Protein AF-A0A6A1W8D7-F1 (afdb_monomer)

pLDDT: mean 83.19, std 18.81, range [43.72, 98.25]

Foldseek 3Di:
DDDDDPDDPPDPPDPDPDDDDDPDQDPPPVVNVVCCVVVVVVVLVVQVCCCVVPVDFGKDWDADPVRDIDIDTDDPPVVPDDDD

InterPro domains:
  IPR002100 Transcription factor, MADS-box [PF00319] (25-72)
  IPR002100 Transcription factor, MADS-box [PR00404] (18-38)
  IPR002100 Transcription factor, MADS-box [PR00404] (38-53)
  IPR002100 Transcription factor, MADS-box [PR00404] (53-74)
  IPR002100 Transcription factor, MADS-box [PS00350] (18-72)
  IPR002100 Transcription factor, MADS-box [PS50066] (16-76)
  IPR002100 Transcription factor, MADS-bo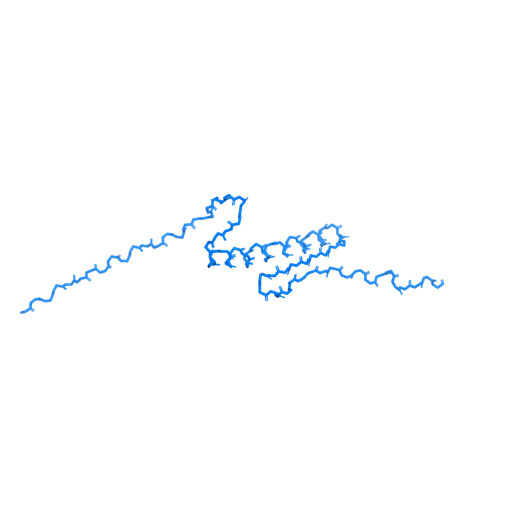x [SM00432] (16-75)
  IPR033896 MADS MEF2-like, N-terminal [cd00265] (17-77)
  IPR036879 Transcription factor, MADS-box superfamily [G3DSA:3.40.1810.10] (28-82)
  IPR036879 Transcription factor, MADS-box superfamily [SSF55455] (17-77)
  IPR050142 MADS-box/MEF2 Transcription Factor [PTHR48019] (16-78)

Solvent-accessible surface area (backbone atoms only — not comparable to full-atom values): 5740 Å² total; per-residue (Å²): 136,85,80,82,82,80,80,77,81,80,70,82,81,71,81,76,71,93,73,89,75,79,98,63,88,62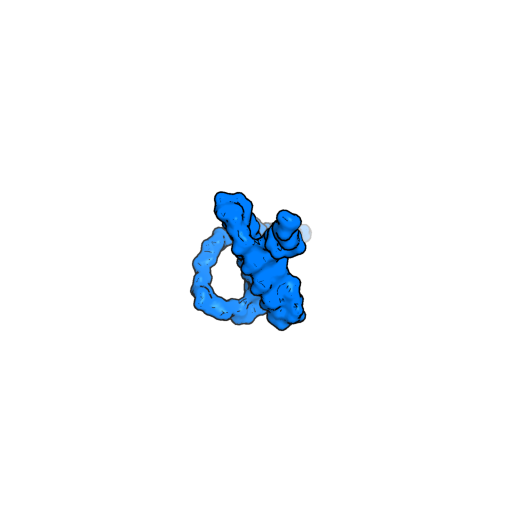,79,56,62,68,60,36,52,53,48,46,57,53,50,53,54,52,49,53,51,50,49,52,51,46,24,67,77,64,75,39,85,42,75,48,82,45,74,45,100,85,72,48,79,47,74,49,68,60,82,76,83,69,82,79,63,76,86,127

Radius of gyration: 23.5 Å; Cα contacts (8 Å, |Δi|>4): 44; chains: 1; bounding box: 31×48×86 Å

Secondary structure (DSSP, 8-state):
-PPP------------------SS---SHHHHHHHHHHHHHHHHHHHHHHHHHHT---EEEEE-TTS-EEEEE---TTTTS---

Sequence (84 aa):
MAFPNQAMSVSPQRKMGRGKIEIKRIENTTNRQVTFCKRRNGLLKKAYELSVLCDAEVALIVFSSRGRLYEYANNSTSFLSPPS

Organism: NCBI:txid262757

Nearest PDB structures (foldseek):
  3p57-assembly1_D  TM=8.802E-01  e=3.958E-06  Homo sapiens
  1mnm-assembly1_B  TM=9.538E-01  e=1.869E-05  Saccharomyces cerevisiae
  1hbx-assembly1_A  TM=9.667E-01  e=2.802E-05  Homo sapiens
  6byy-assembly1_B  TM=8.302E-01  e=4.530E-06  Homo sapiens
  6wc2-assembly2_C  TM=8.176E-01  e=4.235E-06  Homo sapiens

Mean predicted aligned error: 11.64 Å

Structure (mmCIF, N/CA/C/O backbone):
data_AF-A0A6A1W8D7-F1
#
_entry.id   AF-A0A6A1W8D7-F1
#
loop_
_atom_site.group_PDB
_atom_site.id
_atom_site.type_symbol
_atom_site.label_atom_id
_atom_site.label_alt_id
_atom_site.label_comp_id
_atom_site.label_asym_id
_atom_site.label_entity_id
_atom_site.label_seq_id
_atom_site.pdbx_PDB_ins_code
_atom_site.Cartn_x
_atom_site.Cartn_y
_atom_site.Cartn_z
_atom_site.occupancy
_atom_site.B_iso_or_equiv
_atom_site.auth_seq_id
_atom_site.auth_comp_id
_atom_site.auth_asym_id
_atom_site.auth_atom_id
_atom_site.pdbx_PDB_model_num
ATOM 1 N N . MET A 1 1 ? -11.651 39.050 47.299 1.00 45.44 1 MET A N 1
ATOM 2 C CA . MET A 1 1 ? -12.174 37.857 46.600 1.00 45.44 1 MET A CA 1
ATOM 3 C C . MET A 1 1 ? -11.032 37.285 45.775 1.00 45.44 1 MET A C 1
ATOM 5 O O . MET A 1 1 ? -10.611 37.932 44.828 1.00 45.44 1 MET A O 1
ATOM 9 N N . ALA A 1 2 ? -10.437 36.177 46.215 1.00 43.72 2 ALA A N 1
ATOM 10 C CA . ALA A 1 2 ? -9.311 35.550 45.526 1.00 43.72 2 ALA A CA 1
ATOM 11 C C . ALA A 1 2 ? -9.848 34.517 44.529 1.00 43.72 2 ALA A C 1
ATOM 13 O O . ALA A 1 2 ? -10.551 33.591 44.926 1.00 43.72 2 ALA A O 1
ATOM 14 N N . PHE A 1 3 ? -9.535 34.686 43.247 1.00 48.16 3 PHE A N 1
ATOM 15 C CA . PHE A 1 3 ? -9.768 33.664 42.231 1.00 48.16 3 PHE A CA 1
ATOM 16 C C . PHE A 1 3 ? -8.600 32.668 42.268 1.00 48.16 3 PHE A C 1
ATOM 18 O O . PHE A 1 3 ? -7.454 33.097 42.108 1.00 48.16 3 PHE A O 1
ATOM 25 N N . PRO A 1 4 ? -8.828 31.359 42.477 1.00 57.62 4 PRO A N 1
ATOM 26 C CA . PRO A 1 4 ? -7.760 30.384 42.345 1.00 57.62 4 PRO A CA 1
ATOM 27 C C . PRO A 1 4 ? -7.452 30.163 40.861 1.00 57.62 4 PRO A C 1
ATOM 29 O O . PRO A 1 4 ? -8.314 29.802 40.061 1.00 57.62 4 PRO A O 1
ATOM 32 N N . ASN A 1 5 ? -6.192 30.399 40.511 1.00 61.06 5 ASN A N 1
ATOM 33 C CA . ASN A 1 5 ? -5.629 30.177 39.189 1.00 61.06 5 ASN A CA 1
ATOM 34 C C . ASN A 1 5 ? -5.512 28.659 38.954 1.00 61.06 5 ASN A C 1
ATOM 36 O O . ASN A 1 5 ? -4.620 28.004 39.496 1.00 61.06 5 ASN A O 1
ATOM 40 N N . GLN A 1 6 ? -6.449 28.075 38.204 1.00 55.38 6 GLN A N 1
ATOM 41 C CA . GLN A 1 6 ? -6.428 26.653 37.865 1.00 55.38 6 GLN A CA 1
ATOM 42 C C . GLN A 1 6 ? -5.425 26.436 36.726 1.00 55.38 6 GLN A C 1
ATOM 44 O O . GLN A 1 6 ? -5.740 26.591 35.548 1.00 55.38 6 GLN A O 1
ATOM 49 N N . ALA A 1 7 ? -4.184 26.116 37.091 1.00 54.66 7 ALA A N 1
ATOM 50 C CA . ALA A 1 7 ? -3.149 25.732 36.145 1.00 54.66 7 ALA A CA 1
A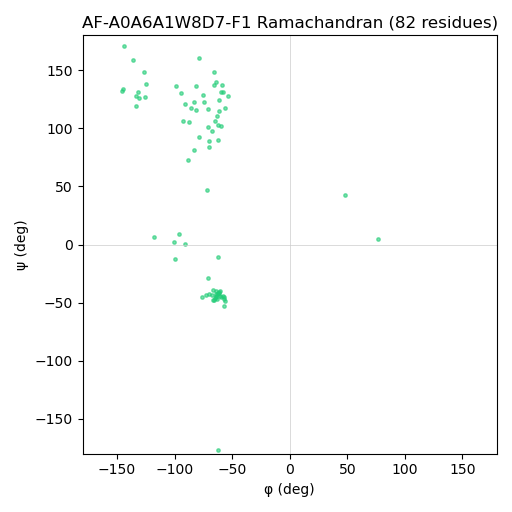TOM 51 C C . ALA A 1 7 ? -3.567 24.437 35.427 1.00 54.66 7 ALA A C 1
ATOM 53 O O . ALA A 1 7 ? -3.479 23.342 35.984 1.00 54.66 7 ALA A O 1
ATOM 54 N N . MET A 1 8 ? -4.030 24.557 34.181 1.00 56.88 8 MET A N 1
ATOM 55 C CA . MET A 1 8 ? -4.171 23.417 33.282 1.00 56.88 8 MET A CA 1
ATOM 56 C C . MET A 1 8 ? -2.775 22.869 32.981 1.00 56.88 8 MET A C 1
ATOM 58 O O . MET A 1 8 ? -1.998 23.470 32.239 1.00 56.88 8 MET A O 1
ATOM 62 N N . SER A 1 9 ? -2.445 21.719 33.562 1.00 51.75 9 SER A N 1
ATOM 63 C CA . SER A 1 9 ? -1.255 20.953 33.213 1.00 51.75 9 SER A CA 1
ATOM 64 C C . SER A 1 9 ? -1.438 20.343 31.8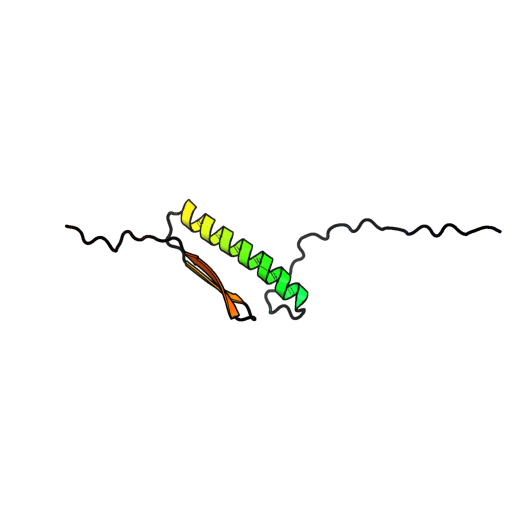20 1.00 51.75 9 SER A C 1
ATOM 66 O O . SER A 1 9 ? -1.836 19.190 31.650 1.00 51.75 9 SER A O 1
ATOM 68 N N . VAL A 1 10 ? -1.148 21.128 30.780 1.00 55.75 10 VAL A N 1
ATOM 69 C CA . VAL A 1 10 ? -1.015 20.606 29.416 1.00 55.75 10 VAL A CA 1
ATOM 70 C C . VAL A 1 10 ? 0.261 19.771 29.375 1.00 55.75 10 VAL A C 1
ATOM 72 O O . VAL A 1 10 ? 1.359 20.265 29.126 1.00 55.75 10 VAL A O 1
ATOM 75 N N . SER A 1 11 ? 0.123 18.485 29.685 1.00 55.69 11 SER A N 1
ATOM 76 C CA . SER A 1 11 ? 1.195 17.516 29.489 1.00 55.69 11 SER A CA 1
ATOM 77 C C . SER A 1 11 ? 1.575 17.488 27.999 1.00 55.69 11 SER A C 1
ATOM 79 O O . SER A 1 11 ? 0.687 17.393 27.144 1.00 55.69 11 SER A O 1
ATOM 81 N N . PRO A 1 12 ? 2.871 17.576 27.636 1.00 57.03 12 PRO A N 1
ATOM 82 C CA . PRO A 1 12 ? 3.284 17.456 26.247 1.00 57.03 12 PRO A CA 1
ATOM 83 C C . PRO A 1 12 ? 2.912 16.053 25.774 1.00 57.03 12 PRO A C 1
ATOM 85 O O . PRO A 1 12 ? 3.498 15.064 26.221 1.00 57.03 12 PRO A O 1
ATOM 88 N N . GLN A 1 13 ? 1.923 15.951 24.886 1.00 60.56 13 GLN A N 1
ATOM 89 C CA . GLN A 1 13 ? 1.578 14.703 24.213 1.00 60.56 13 GLN A CA 1
ATOM 90 C C . GLN A 1 13 ? 2.789 14.265 23.379 1.00 60.56 13 GLN A C 1
ATOM 92 O O . GLN A 1 13 ? 2.959 14.654 22.222 1.00 60.56 13 GLN A O 1
ATOM 97 N N . ARG A 1 14 ? 3.676 13.471 23.990 1.00 58.09 14 ARG A N 1
ATOM 98 C CA . ARG A 1 14 ? 4.757 12.776 23.293 1.00 58.09 14 ARG A CA 1
ATOM 99 C C . ARG A 1 14 ? 4.103 11.935 22.203 1.00 58.09 14 ARG A C 1
ATOM 101 O O . ARG A 1 14 ? 3.309 11.046 22.502 1.00 58.09 14 ARG A O 1
ATOM 108 N N . LYS A 1 15 ? 4.420 12.218 20.936 1.00 62.66 15 LYS A N 1
ATOM 109 C CA . LYS A 1 15 ? 3.989 11.384 19.809 1.00 62.66 15 LYS A CA 1
ATOM 110 C C . LYS A 1 15 ? 4.550 9.981 20.029 1.00 62.66 15 LYS A C 1
ATOM 112 O O . LYS A 1 15 ? 5.738 9.751 19.820 1.00 62.66 15 LYS A O 1
ATOM 117 N N . MET A 1 16 ? 3.699 9.067 20.489 1.00 72.31 16 MET A N 1
ATOM 118 C CA . MET A 1 16 ? 4.027 7.652 20.623 1.00 72.31 16 MET A CA 1
ATOM 119 C C . MET A 1 16 ? 4.536 7.154 19.264 1.00 72.31 16 MET A C 1
ATOM 121 O O . MET A 1 16 ? 3.895 7.392 18.236 1.00 72.31 16 MET A O 1
ATOM 125 N N . GLY A 1 17 ? 5.712 6.522 19.246 1.00 77.12 17 GLY A N 1
ATOM 126 C CA . GLY A 1 17 ? 6.314 5.979 18.028 1.00 77.12 17 GLY A CA 1
ATOM 127 C C . GLY A 1 17 ? 5.459 4.884 17.377 1.00 77.12 17 GLY A C 1
ATOM 128 O O . GLY A 1 17 ? 4.357 4.557 17.822 1.00 77.12 17 GLY A O 1
ATOM 129 N N . ARG A 1 18 ? 5.961 4.277 16.297 1.00 83.12 18 ARG A N 1
ATOM 130 C CA . ARG A 1 18 ? 5.258 3.179 15.616 1.00 83.12 18 ARG A CA 1
ATOM 131 C C . ARG A 1 18 ? 5.211 1.939 16.520 1.00 83.12 18 ARG A C 1
ATOM 133 O O . ARG A 1 18 ? 6.160 1.164 16.551 1.00 83.12 18 ARG A O 1
ATOM 140 N N . GLY A 1 19 ? 4.095 1.738 17.217 1.00 88.44 19 GLY A N 1
ATOM 141 C CA . GLY A 1 19 ? 3.842 0.518 17.984 1.00 88.44 19 GLY A CA 1
ATOM 142 C C . GLY A 1 19 ? 3.749 -0.716 17.080 1.00 88.44 19 GLY A C 1
ATOM 143 O O . GLY A 1 19 ? 3.166 -0.660 15.991 1.00 88.44 19 GLY A O 1
ATOM 144 N N . LYS A 1 20 ? 4.327 -1.837 17.525 1.00 91.50 20 LYS A N 1
ATOM 145 C CA . LYS A 1 20 ? 4.137 -3.149 16.891 1.00 91.50 20 LYS A CA 1
ATOM 146 C C . LYS A 1 20 ? 2.673 -3.571 17.064 1.00 91.50 20 LYS A C 1
ATOM 148 O O . LYS A 1 20 ? 2.111 -3.404 18.140 1.00 91.50 20 LYS A O 1
ATOM 153 N N . ILE A 1 21 ? 2.068 -4.113 16.008 1.00 94.25 21 ILE A N 1
ATOM 154 C CA . ILE A 1 21 ? 0.714 -4.683 16.042 1.00 94.25 21 ILE A CA 1
ATOM 155 C C . ILE A 1 21 ? 0.750 -6.106 15.489 1.00 94.25 21 ILE A C 1
ATOM 157 O O . ILE A 1 21 ? 1.552 -6.398 14.599 1.00 94.25 21 ILE A O 1
ATOM 161 N N . GLU A 1 22 ? -0.119 -6.974 15.994 1.00 96.50 22 GLU A N 1
ATOM 162 C CA . GLU A 1 22 ? -0.328 -8.313 15.438 1.00 96.50 22 GLU A CA 1
ATOM 163 C C . GLU A 1 22 ? -0.924 -8.237 14.024 1.00 96.50 22 GLU A C 1
ATOM 165 O O . GLU A 1 22 ? -1.692 -7.325 13.700 1.00 96.50 22 GLU A O 1
ATOM 170 N N . ILE A 1 23 ? -0.586 -9.205 13.169 1.00 96.56 23 ILE A N 1
ATOM 171 C CA . ILE A 1 23 ? -1.172 -9.331 11.830 1.00 96.56 23 ILE A CA 1
ATOM 172 C C . ILE A 1 23 ? -2.505 -10.075 11.951 1.00 96.56 23 ILE A C 1
ATOM 174 O O . ILE A 1 23 ? -2.595 -11.278 11.740 1.00 96.56 23 ILE A O 1
ATOM 178 N N . LYS A 1 24 ? -3.540 -9.327 12.331 1.00 97.38 24 LYS A N 1
ATOM 179 C CA . LYS A 1 24 ? -4.942 -9.759 12.380 1.00 97.38 24 LYS A CA 1
ATOM 180 C C . LYS A 1 24 ? -5.864 -8.604 11.992 1.00 97.38 24 LYS A C 1
ATOM 182 O O . LYS A 1 24 ? -5.416 -7.460 11.858 1.00 97.38 24 LYS A O 1
ATOM 187 N N . ARG A 1 25 ? -7.157 -8.882 11.803 1.00 96.06 25 ARG A N 1
ATOM 188 C CA . ARG A 1 25 ? -8.155 -7.835 11.545 1.00 96.06 25 ARG A CA 1
ATOM 189 C C . ARG A 1 25 ? -8.160 -6.834 12.708 1.00 96.06 25 ARG A C 1
ATOM 191 O O . ARG A 1 25 ? -8.195 -7.211 13.872 1.00 96.06 25 ARG A O 1
ATOM 198 N N . ILE A 1 26 ? -8.098 -5.541 12.386 1.00 97.12 26 ILE A N 1
ATOM 199 C CA . ILE A 1 26 ? -8.221 -4.473 13.385 1.00 97.12 26 ILE A CA 1
ATOM 200 C C . ILE A 1 26 ? -9.708 -4.271 13.656 1.00 97.12 26 ILE A C 1
ATOM 202 O O . ILE A 1 26 ? -10.427 -3.849 12.752 1.00 97.12 26 ILE A O 1
ATOM 206 N N . GLU A 1 27 ? -10.164 -4.536 14.877 1.00 97.38 27 GLU A N 1
ATOM 207 C CA . GLU A 1 27 ? -11.588 -4.434 15.228 1.00 97.38 27 GLU A CA 1
ATOM 208 C C . GLU A 1 27 ? -12.069 -2.984 15.323 1.00 97.38 27 GLU A C 1
ATOM 210 O O . GLU A 1 27 ? -13.099 -2.624 14.747 1.00 97.38 27 GLU A O 1
ATOM 215 N N . ASN A 1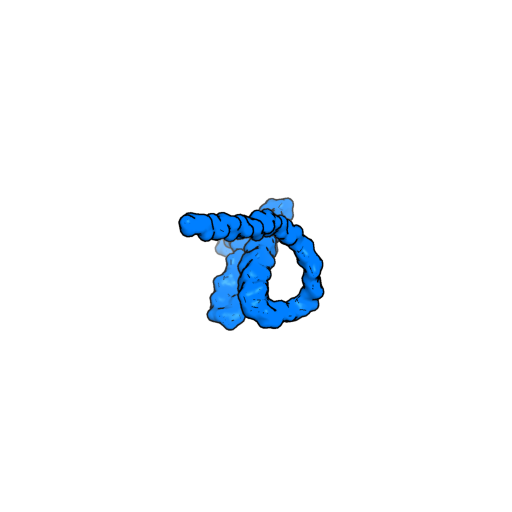 28 ? -11.274 -2.113 15.952 1.00 96.69 28 ASN A N 1
ATOM 216 C CA . ASN A 1 28 ? -11.595 -0.692 16.049 1.00 96.69 28 ASN A CA 1
ATOM 217 C C . ASN A 1 28 ? -11.665 -0.054 14.648 1.00 96.69 28 ASN A C 1
ATOM 219 O O . ASN A 1 28 ? -10.662 0.042 13.937 1.00 96.69 28 ASN A O 1
ATOM 223 N N . THR A 1 29 ? -12.857 0.403 14.263 1.00 96.50 29 THR A N 1
ATOM 224 C CA . THR A 1 29 ? -13.145 0.921 12.918 1.00 96.50 29 THR A CA 1
ATOM 225 C C . THR A 1 29 ? -12.300 2.141 12.552 1.00 96.50 29 THR A C 1
ATOM 227 O O . THR A 1 29 ? -11.796 2.209 11.430 1.00 96.50 29 THR A O 1
ATOM 230 N N . THR A 1 30 ? -12.077 3.069 13.485 1.00 96.88 30 THR A N 1
ATOM 231 C CA . THR A 1 30 ? -11.255 4.266 13.252 1.00 96.88 30 THR A CA 1
ATOM 232 C C . THR A 1 30 ? -9.797 3.887 13.005 1.00 96.88 30 THR A C 1
ATOM 234 O O . THR A 1 30 ? -9.205 4.303 12.007 1.00 96.88 30 THR A O 1
ATOM 237 N N . ASN A 1 31 ? -9.230 3.023 13.852 1.00 95.69 31 ASN A N 1
ATOM 238 C CA . ASN A 1 31 ? -7.863 2.532 13.680 1.00 95.69 31 ASN A CA 1
ATOM 239 C C . ASN A 1 31 ? -7.719 1.754 12.371 1.00 95.69 31 ASN A C 1
ATOM 241 O O . ASN A 1 31 ? -6.763 1.980 11.632 1.00 95.69 31 ASN A O 1
ATOM 245 N N . ARG A 1 32 ? -8.695 0.903 12.037 1.00 96.88 32 ARG A N 1
ATOM 246 C CA . ARG A 1 32 ? -8.723 0.153 10.777 1.00 96.88 32 ARG A CA 1
ATOM 247 C C . ARG A 1 32 ? -8.726 1.090 9.569 1.00 96.88 32 ARG A C 1
ATOM 249 O O . ARG A 1 32 ? -7.935 0.876 8.655 1.00 96.88 32 ARG A O 1
ATOM 256 N N . GLN A 1 33 ? -9.539 2.148 9.585 1.00 96.56 33 GLN A N 1
ATOM 257 C CA . GLN A 1 33 ? -9.592 3.141 8.509 1.00 96.56 33 GLN A CA 1
ATOM 258 C C . GLN A 1 33 ? -8.262 3.891 8.362 1.00 96.56 33 GLN A C 1
ATOM 260 O O . GLN A 1 33 ? -7.728 4.009 7.258 1.00 96.56 33 GLN A O 1
ATOM 265 N N . VAL A 1 34 ? -7.685 4.362 9.471 1.00 95.81 34 VAL A N 1
ATOM 266 C CA . VAL A 1 34 ? -6.393 5.065 9.457 1.00 95.81 34 VAL A CA 1
ATOM 267 C C . VAL A 1 34 ? -5.271 4.139 8.981 1.00 95.81 34 VAL A C 1
ATOM 269 O O . VAL A 1 34 ? -4.450 4.535 8.150 1.00 95.81 34 VAL A O 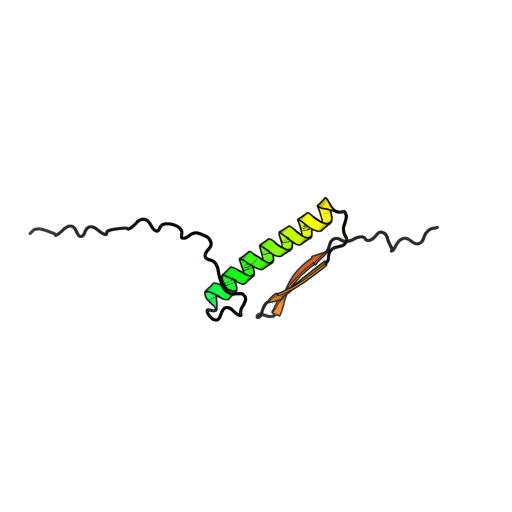1
ATOM 272 N N . THR A 1 35 ? -5.230 2.897 9.470 1.00 96.38 35 THR A N 1
ATOM 273 C CA . THR A 1 35 ? -4.250 1.894 9.040 1.00 96.38 35 THR A CA 1
ATOM 274 C C . THR A 1 35 ? -4.420 1.542 7.568 1.00 96.38 35 THR A C 1
ATOM 276 O O . THR A 1 35 ? -3.410 1.474 6.872 1.00 96.38 35 THR A O 1
ATOM 279 N N . PHE A 1 36 ? -5.651 1.378 7.077 1.00 97.25 36 PHE A N 1
ATOM 280 C CA . PHE A 1 36 ? -5.928 1.147 5.659 1.00 97.25 36 PHE A CA 1
ATOM 281 C C . PHE A 1 36 ? -5.350 2.276 4.805 1.00 97.25 36 PHE A C 1
ATOM 283 O O . PHE A 1 36 ? -4.533 2.008 3.928 1.00 97.25 36 PHE A O 1
ATOM 290 N N . CYS A 1 37 ? -5.674 3.535 5.117 1.00 96.88 37 CYS A N 1
ATOM 291 C CA . CYS A 1 37 ? -5.152 4.686 4.379 1.00 96.88 37 CYS A CA 1
ATOM 292 C C . CYS A 1 37 ? -3.615 4.715 4.367 1.00 96.88 37 CYS A C 1
ATOM 294 O O . CYS A 1 37 ? -3.007 4.879 3.310 1.00 96.88 37 CYS A O 1
ATOM 296 N N . LYS A 1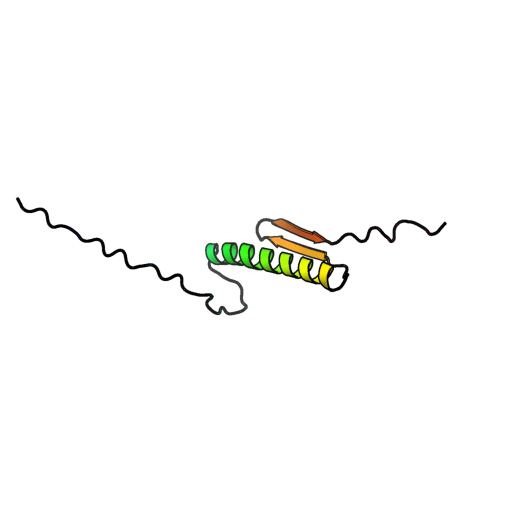 38 ? -2.975 4.513 5.527 1.00 96.75 38 LYS A N 1
ATOM 297 C CA . LYS A 1 38 ? -1.507 4.536 5.641 1.00 96.75 38 LYS A CA 1
ATOM 298 C C . LYS A 1 38 ? -0.844 3.373 4.896 1.00 96.75 38 LYS A C 1
ATOM 300 O O . LYS A 1 38 ? 0.106 3.599 4.152 1.00 96.75 38 LYS A O 1
ATOM 305 N N . ARG A 1 39 ? -1.328 2.140 5.081 1.00 97.44 39 ARG A N 1
ATOM 306 C CA . ARG A 1 39 ? -0.739 0.941 4.460 1.00 97.44 39 ARG A CA 1
ATOM 307 C C . ARG A 1 39 ? -0.979 0.896 2.960 1.00 97.44 39 ARG A C 1
ATOM 309 O O . ARG A 1 39 ? -0.033 0.621 2.238 1.00 97.44 39 ARG A O 1
ATOM 316 N N . ARG A 1 40 ? -2.186 1.227 2.494 1.00 97.94 40 ARG A N 1
ATOM 317 C CA . ARG A 1 40 ? -2.497 1.329 1.061 1.00 97.94 40 ARG A CA 1
ATOM 318 C C . ARG A 1 40 ? -1.560 2.320 0.376 1.00 97.94 40 ARG A C 1
ATOM 320 O O . ARG A 1 40 ? -0.961 1.982 -0.633 1.00 97.94 40 ARG A O 1
ATOM 327 N N . ASN A 1 41 ? -1.383 3.512 0.950 1.00 98.00 41 ASN A N 1
ATOM 328 C CA . ASN A 1 41 ? -0.471 4.511 0.386 1.00 98.00 41 ASN A CA 1
ATOM 329 C C . ASN A 1 41 ? 0.990 4.035 0.407 1.00 98.00 41 ASN A C 1
ATOM 331 O O . ASN A 1 41 ? 1.717 4.266 -0.551 1.00 98.00 41 ASN A O 1
ATOM 335 N N . GLY A 1 42 ? 1.424 3.365 1.480 1.00 98.19 42 GLY A N 1
ATOM 336 C CA . GLY A 1 42 ? 2.760 2.769 1.541 1.00 98.19 42 GLY A CA 1
ATOM 337 C C . GLY A 1 42 ? 2.970 1.680 0.486 1.00 98.19 42 GLY A C 1
ATOM 338 O O . GLY A 1 42 ? 4.016 1.647 -0.149 1.00 98.19 42 GLY A O 1
ATOM 339 N N . LEU A 1 43 ? 1.966 0.831 0.265 1.00 98.25 43 LEU A N 1
ATOM 340 C CA . LEU A 1 43 ? 2.008 -0.235 -0.733 1.00 98.25 43 LEU A CA 1
ATOM 341 C C . LEU A 1 43 ? 2.035 0.322 -2.160 1.00 98.25 43 LEU A C 1
ATOM 343 O O . LEU A 1 43 ? 2.852 -0.123 -2.952 1.00 98.25 43 LEU A O 1
ATOM 347 N N . LEU A 1 44 ? 1.220 1.341 -2.455 1.00 97.56 44 LEU A N 1
ATOM 348 C CA . LEU A 1 44 ? 1.248 2.056 -3.737 1.00 97.56 44 LEU A CA 1
ATOM 349 C C . LEU A 1 44 ? 2.634 2.642 -4.028 1.00 97.56 44 LEU A C 1
ATOM 351 O O . LEU A 1 44 ? 3.156 2.470 -5.123 1.00 97.56 44 LEU A O 1
ATOM 355 N N . LYS A 1 45 ? 3.266 3.276 -3.030 1.00 98.00 45 LYS A N 1
ATOM 356 C CA . LYS A 1 45 ? 4.641 3.779 -3.172 1.00 98.00 45 LYS A CA 1
ATOM 357 C C . LYS A 1 45 ? 5.635 2.660 -3.460 1.00 98.00 45 LYS A C 1
ATOM 359 O O . LYS A 1 45 ? 6.488 2.831 -4.315 1.00 98.00 45 LYS A O 1
ATOM 364 N N . LYS A 1 46 ? 5.510 1.514 -2.784 1.00 98.25 46 LYS A N 1
ATOM 365 C CA . LYS A 1 46 ? 6.381 0.358 -3.037 1.00 98.25 46 LYS A CA 1
ATOM 366 C C . LYS A 1 46 ? 6.172 -0.261 -4.415 1.00 98.25 46 LYS A C 1
ATOM 368 O O . LYS A 1 46 ? 7.161 -0.614 -5.042 1.00 98.25 46 LYS A O 1
ATOM 373 N N . ALA A 1 47 ? 4.932 -0.348 -4.891 1.00 97.69 47 ALA A N 1
ATOM 374 C CA . ALA A 1 47 ? 4.635 -0.806 -6.246 1.00 97.69 47 ALA A CA 1
ATOM 375 C C . ALA A 1 47 ? 5.289 0.105 -7.300 1.00 97.69 47 ALA A C 1
ATOM 377 O O . ALA A 1 47 ? 5.943 -0.395 -8.206 1.00 97.69 47 ALA A O 1
ATOM 378 N N . TYR A 1 48 ? 5.191 1.425 -7.114 1.00 96.81 48 TYR A N 1
ATOM 379 C CA . TYR A 1 48 ? 5.848 2.415 -7.969 1.00 96.81 48 TYR A CA 1
ATOM 380 C C . TYR A 1 48 ? 7.382 2.361 -7.898 1.00 96.81 48 TYR A C 1
ATOM 382 O O . TYR A 1 48 ? 8.059 2.383 -8.919 1.00 96.81 48 TYR A O 1
ATOM 390 N N . GLU A 1 49 ? 7.957 2.287 -6.694 1.00 98.12 49 GLU A N 1
ATOM 391 C CA . GLU A 1 49 ? 9.411 2.159 -6.530 1.00 98.12 49 GLU A CA 1
ATOM 392 C C . GLU A 1 49 ? 9.927 0.911 -7.253 1.00 98.12 49 GLU A C 1
ATOM 394 O O . GLU A 1 49 ? 10.922 0.988 -7.964 1.00 98.12 49 GLU A O 1
ATOM 399 N N . LEU A 1 50 ? 9.232 -0.222 -7.112 1.00 97.44 50 LEU A N 1
ATOM 400 C CA . LEU A 1 50 ? 9.607 -1.473 -7.763 1.00 97.44 50 LEU A CA 1
ATOM 401 C C . LEU A 1 50 ? 9.525 -1.377 -9.289 1.00 97.44 50 LEU A C 1
ATOM 403 O O . LEU A 1 50 ? 10.455 -1.807 -9.966 1.00 97.44 50 LEU A O 1
ATOM 407 N N . SER A 1 51 ? 8.442 -0.803 -9.823 1.00 96.50 51 SER A N 1
ATOM 408 C CA . SER A 1 51 ? 8.280 -0.676 -11.271 1.00 96.50 51 SER A CA 1
ATOM 409 C C . SER A 1 51 ? 9.389 0.175 -11.887 1.00 96.50 51 SER A C 1
ATOM 411 O O . SER A 1 51 ? 9.907 -0.178 -12.936 1.00 96.50 51 SER A O 1
ATOM 413 N N . VAL A 1 52 ? 9.785 1.269 -11.226 1.00 95.44 52 VAL A N 1
ATOM 414 C CA . VAL A 1 52 ? 10.829 2.178 -11.726 1.00 95.44 52 VAL A CA 1
ATOM 415 C C . VAL A 1 52 ? 12.230 1.596 -11.541 1.00 95.44 52 VAL A C 1
ATOM 417 O O . VAL A 1 52 ? 13.048 1.679 -12.450 1.00 95.44 52 VAL A O 1
ATOM 420 N N . LEU A 1 53 ? 12.536 1.023 -10.373 1.00 97.81 53 LEU A N 1
ATOM 421 C CA . LEU A 1 53 ? 13.888 0.538 -10.065 1.00 97.81 53 LEU A CA 1
ATOM 422 C C . LEU A 1 53 ? 14.269 -0.716 -10.851 1.00 97.81 53 LEU A C 1
ATOM 424 O O . LEU A 1 53 ? 15.454 -0.949 -11.079 1.00 97.81 53 LEU A O 1
ATOM 428 N N . CYS A 1 54 ? 13.286 -1.538 -11.211 1.00 97.31 54 CYS A N 1
ATOM 429 C CA . CYS A 1 54 ? 13.519 -2.835 -11.836 1.00 97.31 54 CYS A CA 1
ATOM 430 C C . CYS A 1 54 ? 12.931 -2.947 -13.245 1.00 97.31 54 CYS A C 1
ATOM 432 O O . CYS A 1 54 ? 12.945 -4.048 -13.784 1.00 97.31 54 CYS A O 1
ATOM 434 N N . ASP A 1 55 ? 12.401 -1.854 -13.805 1.00 93.31 55 ASP A N 1
ATOM 435 C CA . ASP A 1 55 ? 11.674 -1.845 -15.085 1.00 93.31 55 ASP A CA 1
ATOM 436 C C . ASP A 1 55 ? 10.609 -2.955 -15.160 1.00 93.31 55 ASP A C 1
ATOM 438 O O . ASP A 1 55 ? 10.491 -3.712 -16.120 1.00 93.31 55 ASP A O 1
ATOM 442 N N . ALA A 1 56 ? 9.878 -3.119 -14.054 1.00 93.56 56 ALA A N 1
ATOM 443 C CA . ALA A 1 56 ? 8.932 -4.208 -13.881 1.00 93.56 56 ALA A CA 1
ATOM 444 C C . ALA A 1 56 ? 7.502 -3.749 -14.175 1.00 93.56 56 ALA A C 1
ATOM 446 O O . ALA A 1 56 ? 7.038 -2.707 -13.691 1.00 93.56 56 ALA A O 1
ATOM 447 N N . GLU A 1 57 ? 6.763 -4.587 -14.897 1.00 94.50 57 GLU A N 1
ATOM 448 C CA . GLU A 1 57 ? 5.317 -4.456 -15.032 1.00 94.50 57 GLU A CA 1
ATOM 449 C C . GLU A 1 57 ? 4.649 -4.816 -13.706 1.00 94.50 57 GLU A C 1
ATOM 451 O O . GLU A 1 57 ? 4.753 -5.939 -13.207 1.00 94.50 57 GLU A O 1
ATOM 456 N N . VAL A 1 58 ? 3.971 -3.843 -13.099 1.00 94.62 58 VAL A N 1
ATOM 457 C CA . VAL A 1 58 ? 3.334 -4.004 -11.791 1.00 94.62 58 VAL A CA 1
ATOM 458 C C . VAL A 1 58 ? 1.908 -3.485 -11.858 1.00 94.62 58 VAL A C 1
ATOM 460 O O . VAL A 1 58 ? 1.669 -2.352 -12.278 1.00 94.62 58 VAL A O 1
ATOM 463 N N . ALA A 1 59 ? 0.975 -4.300 -11.366 1.00 95.94 59 ALA A N 1
ATOM 464 C CA . ALA A 1 59 ? -0.412 -3.926 -11.135 1.00 95.94 59 ALA A CA 1
ATOM 465 C C . ALA A 1 59 ? -0.803 -4.192 -9.673 1.00 95.94 59 ALA A C 1
ATOM 467 O O . ALA A 1 59 ? -0.458 -5.221 -9.089 1.00 95.94 59 ALA A O 1
ATOM 468 N N . LEU A 1 60 ? -1.537 -3.259 -9.071 1.00 96.38 60 LEU A N 1
ATOM 469 C CA . LEU A 1 60 ? -2.076 -3.350 -7.719 1.00 96.38 60 LEU A CA 1
ATOM 470 C C . LEU A 1 60 ? -3.543 -2.927 -7.737 1.00 96.38 60 LEU A C 1
ATOM 472 O O . LEU A 1 60 ? -3.864 -1.828 -8.176 1.00 96.38 60 LEU A O 1
ATOM 476 N N . ILE A 1 61 ? -4.414 -3.768 -7.181 1.00 96.62 61 ILE A N 1
ATOM 477 C CA . ILE A 1 61 ? -5.853 -3.520 -7.059 1.00 96.62 61 ILE A CA 1
ATOM 478 C C . ILE A 1 61 ? -6.251 -3.681 -5.591 1.00 96.62 61 ILE A C 1
ATOM 480 O O . ILE A 1 61 ? -5.967 -4.702 -4.965 1.00 96.62 61 ILE A O 1
ATOM 484 N N . VAL A 1 62 ? -6.908 -2.669 -5.021 1.00 97.44 62 VAL A N 1
ATOM 485 C CA . VAL A 1 62 ? -7.357 -2.669 -3.624 1.00 97.44 62 VAL A CA 1
ATOM 486 C C . VAL A 1 62 ? -8.798 -2.186 -3.531 1.00 97.44 62 VAL A C 1
ATOM 488 O O . VAL A 1 62 ? -9.100 -1.023 -3.798 1.00 97.44 62 VAL A O 1
ATOM 491 N N . PHE A 1 63 ? -9.679 -3.048 -3.029 1.00 97.38 63 PHE A N 1
ATOM 492 C CA . PHE A 1 63 ? -11.043 -2.676 -2.665 1.00 97.38 63 PHE A CA 1
ATOM 493 C C . PHE A 1 63 ? -11.127 -2.328 -1.180 1.00 97.38 63 PHE A C 1
ATOM 495 O O . PHE A 1 63 ? -10.675 -3.071 -0.308 1.00 97.38 63 PHE A O 1
ATOM 502 N N . SER A 1 64 ? -11.722 -1.179 -0.869 1.00 94.75 64 SER A N 1
ATOM 503 C CA . SER A 1 64 ? -12.102 -0.863 0.511 1.00 94.75 64 SER A CA 1
ATOM 504 C C . SER A 1 64 ? -13.394 -1.573 0.905 1.00 94.75 64 SER A C 1
ATOM 506 O O . SER A 1 64 ? -14.227 -1.892 0.061 1.00 94.75 64 SER A O 1
ATOM 508 N N . SER A 1 65 ? -13.642 -1.697 2.210 1.00 90.12 65 SER A N 1
ATOM 509 C CA . SER A 1 65 ? -14.910 -2.226 2.734 1.00 90.12 65 SER A CA 1
ATOM 510 C C . SER A 1 65 ? -16.140 -1.383 2.367 1.00 90.12 65 SER A C 1
ATOM 512 O O . SER A 1 65 ? -17.261 -1.805 2.614 1.00 90.12 65 SER A O 1
ATOM 514 N N . ARG A 1 66 ? -15.942 -0.176 1.817 1.00 92.00 66 ARG A N 1
ATOM 515 C CA . ARG A 1 66 ? -17.003 0.698 1.293 1.00 92.00 66 ARG A CA 1
ATOM 516 C C . ARG A 1 66 ? -17.193 0.553 -0.223 1.00 92.00 66 ARG A C 1
ATOM 518 O O . ARG A 1 66 ? -17.842 1.401 -0.821 1.00 92.00 66 ARG A O 1
ATOM 525 N N . GLY A 1 67 ? -16.557 -0.435 -0.852 1.00 93.56 67 GLY A N 1
ATOM 526 C CA . GLY A 1 67 ? -16.636 -0.672 -2.296 1.00 93.56 67 GLY A CA 1
ATOM 527 C C . GLY A 1 67 ? -15.802 0.282 -3.155 1.00 93.56 67 GLY A C 1
ATOM 528 O O . GLY A 1 67 ? -15.860 0.210 -4.374 1.00 93.56 67 GLY A O 1
ATOM 529 N N . ARG A 1 68 ? -15.003 1.180 -2.558 1.00 96.50 68 ARG A N 1
ATOM 530 C CA . ARG A 1 68 ? -14.112 2.060 -3.337 1.00 96.50 68 ARG A CA 1
ATOM 531 C C . ARG A 1 68 ? -12.906 1.280 -3.846 1.00 96.50 68 ARG A C 1
ATOM 533 O O . ARG A 1 68 ? -12.222 0.661 -3.024 1.00 96.50 68 ARG A O 1
ATOM 540 N N . LEU A 1 69 ? -12.650 1.391 -5.145 1.00 96.44 69 LEU A N 1
ATOM 541 C CA . LEU A 1 69 ? -11.462 0.897 -5.831 1.00 96.44 69 LEU A CA 1
ATOM 542 C C . LEU A 1 69 ? -10.297 1.884 -5.669 1.00 96.44 69 LEU A C 1
ATOM 544 O O . LEU A 1 69 ? -10.471 3.100 -5.769 1.00 96.44 69 LEU A O 1
ATOM 548 N N . TYR A 1 70 ? -9.117 1.341 -5.397 1.00 96.44 70 TYR A N 1
ATOM 549 C CA . TYR A 1 70 ? -7.837 2.028 -5.468 1.00 96.44 70 TYR A CA 1
ATOM 550 C C . TYR A 1 70 ? -6.889 1.151 -6.270 1.00 96.44 70 TYR A C 1
ATOM 552 O O . TYR A 1 70 ? -6.691 -0.009 -5.910 1.00 96.44 70 TYR A O 1
ATOM 560 N N . GLU A 1 71 ? -6.292 1.703 -7.314 1.00 95.38 71 GLU A N 1
ATOM 561 C CA . GLU A 1 71 ? -5.456 0.939 -8.231 1.00 95.38 71 GLU A CA 1
ATOM 562 C C . GLU A 1 71 ? -4.168 1.672 -8.594 1.00 95.38 71 GLU A C 1
ATOM 564 O O . GLU A 1 71 ? -4.050 2.890 -8.437 1.00 95.38 71 GLU A O 1
ATOM 569 N N . TYR A 1 72 ? -3.195 0.889 -9.043 1.00 95.00 72 TYR A N 1
ATOM 570 C CA . TYR A 1 72 ? -1.968 1.341 -9.677 1.00 95.00 72 TYR A CA 1
ATOM 571 C C . TYR A 1 72 ? -1.595 0.332 -10.756 1.00 95.00 72 TYR A C 1
ATOM 573 O O . TYR A 1 72 ? -1.605 -0.867 -10.489 1.00 95.00 72 TYR A O 1
ATOM 581 N N . ALA A 1 73 ? -1.250 0.815 -11.943 1.00 94.31 73 ALA A N 1
ATOM 582 C CA . ALA A 1 73 ? -0.698 0.005 -13.015 1.00 94.31 73 ALA A CA 1
ATOM 583 C C . ALA A 1 73 ? 0.315 0.842 -13.800 1.00 94.31 73 ALA A C 1
ATOM 585 O O . ALA A 1 73 ? 0.035 1.990 -14.150 1.00 94.31 73 ALA A O 1
ATOM 586 N N . ASN A 1 74 ? 1.489 0.270 -14.053 1.00 89.25 74 ASN A N 1
ATOM 587 C CA . ASN A 1 74 ? 2.430 0.780 -15.043 1.00 89.25 74 ASN A CA 1
ATOM 588 C C . ASN A 1 74 ? 2.028 0.190 -16.405 1.00 89.25 74 ASN A C 1
ATOM 590 O O . ASN A 1 74 ? 1.980 -1.029 -16.550 1.00 89.25 74 ASN A O 1
ATOM 594 N N . ASN A 1 75 ? 1.656 1.045 -17.357 1.00 71.75 75 ASN A N 1
ATOM 595 C CA . ASN A 1 75 ? 1.164 0.627 -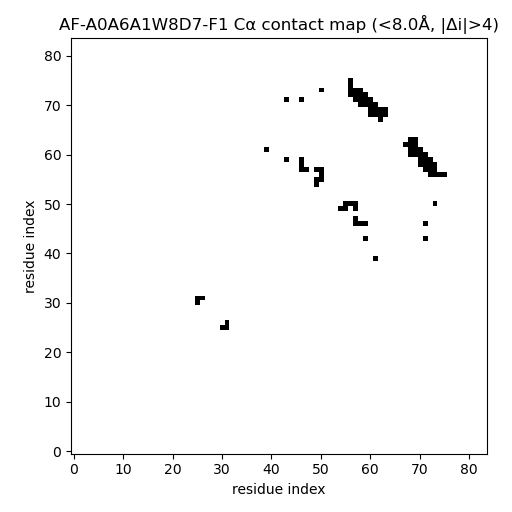18.662 1.00 71.75 75 ASN A CA 1
ATOM 596 C C . ASN A 1 75 ? 2.321 0.425 -19.650 1.00 71.75 75 ASN A C 1
ATOM 598 O O . ASN A 1 75 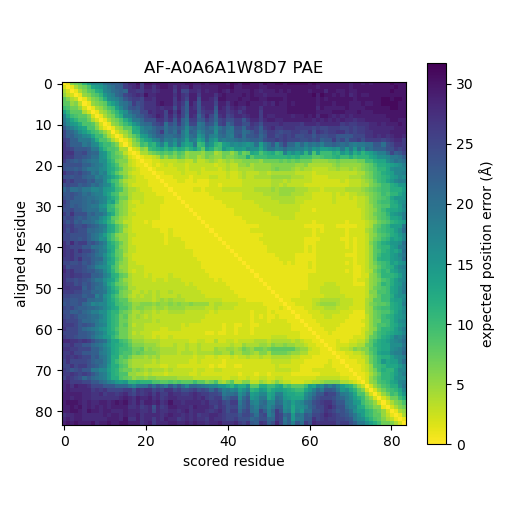? 2.827 1.400 -20.205 1.00 71.75 75 ASN A O 1
ATOM 602 N N . SER A 1 76 ? 2.662 -0.826 -19.949 1.00 59.84 76 SER A N 1
ATOM 603 C CA . SER A 1 76 ? 3.447 -1.175 -21.135 1.00 59.84 76 SER A CA 1
ATOM 604 C C . SER A 1 76 ? 2.512 -1.410 -22.324 1.00 59.84 76 SER A C 1
ATOM 606 O O . SER A 1 76 ? 2.302 -2.533 -22.781 1.00 59.84 76 SER A O 1
ATOM 608 N N . THR A 1 77 ? 1.929 -0.351 -22.885 1.00 52.59 77 THR A N 1
ATOM 609 C CA . THR A 1 77 ? 1.282 -0.424 -24.212 1.00 52.59 77 THR A CA 1
ATOM 610 C C . THR A 1 77 ? 2.322 -0.555 -25.337 1.00 52.59 77 THR A C 1
ATOM 612 O O . THR A 1 77 ? 2.253 0.158 -26.332 1.00 52.59 77 THR A O 1
ATOM 615 N N . SER A 1 78 ? 3.310 -1.441 -25.201 1.00 49.56 78 SER A N 1
ATOM 616 C CA . SER A 1 78 ? 4.282 -1.776 -26.253 1.00 49.56 78 SER A CA 1
ATOM 617 C C . SER A 1 78 ? 3.934 -3.072 -26.996 1.00 49.56 78 SER A C 1
ATOM 619 O O . SER A 1 78 ? 4.463 -3.307 -28.075 1.00 49.56 78 SER A O 1
ATOM 621 N N . PHE A 1 79 ? 2.990 -3.882 -26.500 1.00 50.97 79 PHE A N 1
ATOM 622 C CA . PHE A 1 79 ? 2.578 -5.133 -27.162 1.00 50.97 79 PHE A CA 1
ATOM 623 C C . PHE A 1 79 ? 1.399 -4.994 -28.147 1.00 50.97 79 PHE A C 1
ATOM 625 O O . PHE A 1 79 ? 0.988 -5.986 -28.742 1.00 50.97 79 PHE A O 1
ATOM 632 N N . LEU A 1 80 ? 0.845 -3.788 -28.344 1.00 53.72 80 LEU A N 1
ATOM 633 C CA . LEU A 1 80 ? -0.269 -3.546 -29.281 1.00 53.72 80 LEU A CA 1
ATOM 634 C C . LEU A 1 80 ? 0.147 -2.937 -30.630 1.00 53.72 80 LEU A C 1
ATOM 636 O O . LEU A 1 80 ? -0.719 -2.705 -31.470 1.00 53.72 80 LEU A O 1
ATOM 640 N N . SER A 1 81 ? 1.438 -2.706 -30.884 1.00 48.84 81 SER A N 1
ATOM 641 C CA . SER A 1 81 ? 1.915 -2.429 -32.243 1.00 48.84 81 SER A CA 1
ATOM 642 C C . SER A 1 81 ? 2.356 -3.744 -32.893 1.00 48.84 81 SER A C 1
ATOM 644 O O . SER A 1 81 ? 3.400 -4.272 -32.498 1.00 48.84 81 SER A O 1
ATOM 646 N N . PRO A 1 82 ? 1.597 -4.310 -33.850 1.00 55.81 82 PRO A N 1
ATOM 647 C CA . PRO A 1 82 ? 2.091 -5.440 -34.625 1.00 55.81 82 PRO A CA 1
ATOM 648 C C . PRO A 1 82 ? 3.390 -5.026 -35.341 1.00 55.81 82 PRO A C 1
ATOM 650 O O . PRO A 1 82 ? 3.453 -3.904 -35.855 1.00 55.81 82 PRO A O 1
ATOM 653 N N . PRO A 1 83 ? 4.433 -5.878 -35.365 1.00 58.78 83 PRO A N 1
ATOM 654 C CA . PRO A 1 83 ? 5.589 -5.625 -36.209 1.00 58.78 83 PRO A CA 1
ATOM 655 C C . PRO A 1 83 ? 5.117 -5.602 -37.668 1.00 58.78 83 PRO A C 1
ATOM 657 O O . PRO A 1 83 ? 4.444 -6.531 -38.116 1.00 58.78 83 PRO A O 1
ATOM 660 N N . SER A 1 84 ? 5.410 -4.498 -38.357 1.00 57.47 84 SER A N 1
ATOM 661 C CA . SER A 1 84 ? 5.234 -4.333 -39.804 1.00 57.47 84 SER A CA 1
ATOM 662 C C . SER A 1 84 ? 6.057 -5.341 -40.589 1.00 57.47 84 SER A C 1
ATOM 664 O O . SER A 1 84 ? 7.248 -5.482 -40.219 1.00 57.47 84 SER A O 1
#